Protein AF-A0A1Q8YJ98-F1 (afdb_monomer_lite)

Sequence (57 aa):
MFERPHHQRIAQVLYALDAQLLRDKHCLFGGGTAIALRYGEYRESVDIDFLVSDLPS

Structure (mmCIF, N/CA/C/O backbone):
data_AF-A0A1Q8YJ98-F1
#
_entry.id   AF-A0A1Q8YJ98-F1
#
loop_
_atom_site.group_PDB
_atom_site.id
_atom_site.type_symbol
_atom_site.label_atom_id
_atom_site.label_alt_id
_atom_site.label_comp_id
_atom_site.label_asym_id
_atom_site.label_entity_id
_atom_site.label_seq_id
_atom_site.pdbx_PDB_ins_code
_atom_site.Cartn_x
_atom_site.Cartn_y
_atom_site.Cartn_z
_atom_site.occupancy
_atom_site.B_iso_or_equiv
_atom_site.auth_seq_id
_atom_site.auth_comp_id
_atom_site.auth_asym_id
_atom_site.auth_atom_id
_atom_site.pdbx_PDB_model_num
ATOM 1 N N . MET A 1 1 ? -1.941 2.873 -13.459 1.00 79.00 1 MET A N 1
ATOM 2 C CA . MET A 1 1 ? -1.822 1.402 -13.379 1.00 79.00 1 MET A CA 1
ATOM 3 C C . MET A 1 1 ? -0.346 1.103 -13.211 1.00 79.00 1 MET A C 1
ATOM 5 O O . MET A 1 1 ? 0.425 1.738 -13.915 1.00 79.00 1 MET A O 1
ATOM 9 N N . PHE A 1 2 ? 0.042 0.254 -12.258 1.00 95.69 2 PHE A N 1
ATOM 10 C CA . PHE A 1 2 ? 1.454 -0.089 -12.048 1.00 95.69 2 PHE A CA 1
ATOM 11 C C . PHE A 1 2 ? 1.999 -0.873 -13.247 1.00 95.69 2 PHE A C 1
ATOM 13 O O . PHE A 1 2 ? 1.270 -1.675 -13.834 1.00 95.69 2 PHE A O 1
ATOM 20 N N . GLU A 1 3 ? 3.249 -0.639 -13.620 1.00 96.69 3 GLU A N 1
ATOM 21 C CA . GLU A 1 3 ? 3.934 -1.275 -14.745 1.00 96.69 3 GLU A CA 1
ATOM 22 C C . GLU A 1 3 ? 4.494 -2.642 -14.355 1.00 96.69 3 GLU A C 1
ATOM 24 O O . GLU A 1 3 ? 4.448 -3.586 -15.148 1.00 96.69 3 GLU A O 1
ATOM 29 N N . ARG A 1 4 ? 4.992 -2.788 -13.120 1.00 96.69 4 ARG A N 1
ATOM 30 C CA . ARG A 1 4 ? 5.622 -4.038 -12.683 1.00 96.69 4 ARG A CA 1
ATOM 31 C C . ARG A 1 4 ? 4.556 -5.087 -12.349 1.00 96.69 4 ARG A C 1
ATOM 33 O O . ARG A 1 4 ? 3.684 -4.824 -11.516 1.00 96.69 4 ARG A O 1
ATOM 40 N N . PRO A 1 5 ? 4.654 -6.324 -12.876 1.00 96.94 5 PRO A N 1
ATOM 41 C CA . PRO A 1 5 ? 3.681 -7.381 -12.583 1.00 96.94 5 PRO A CA 1
ATOM 42 C C . PRO A 1 5 ? 3.535 -7.705 -11.090 1.00 96.94 5 PRO A C 1
ATOM 44 O O . PRO A 1 5 ? 2.474 -8.129 -10.632 1.00 96.94 5 PRO A O 1
ATOM 47 N N . HIS A 1 6 ? 4.597 -7.534 -10.300 1.00 96.94 6 HIS A N 1
ATOM 48 C CA . HIS A 1 6 ? 4.521 -7.753 -8.858 1.00 96.94 6 HIS A CA 1
ATOM 49 C C . HIS A 1 6 ? 3.724 -6.646 -8.152 1.00 96.94 6 HIS A C 1
ATOM 51 O O . HIS A 1 6 ? 2.816 -6.943 -7.381 1.00 96.94 6 HIS A O 1
ATOM 57 N N . HIS A 1 7 ? 3.967 -5.382 -8.494 1.00 98.00 7 HIS A N 1
ATOM 58 C CA . HIS A 1 7 ? 3.211 -4.253 -7.955 1.00 98.00 7 HIS A CA 1
ATOM 59 C C . HIS A 1 7 ? 1.741 -4.254 -8.398 1.00 98.00 7 HIS A C 1
ATOM 61 O O . HIS A 1 7 ? 0.870 -3.885 -7.615 1.00 98.00 7 HIS A O 1
ATOM 67 N N . GLN A 1 8 ? 1.427 -4.738 -9.606 1.00 97.81 8 GLN A N 1
ATOM 68 C CA . GLN A 1 8 ? 0.040 -4.974 -10.027 1.00 97.81 8 GLN A CA 1
ATOM 69 C C . GLN A 1 8 ? -0.673 -5.983 -9.115 1.00 97.81 8 GLN A C 1
ATOM 71 O O . GLN A 1 8 ? -1.807 -5.742 -8.705 1.00 97.81 8 GLN A O 1
ATOM 76 N N . ARG A 1 9 ? -0.005 -7.088 -8.756 1.00 97.75 9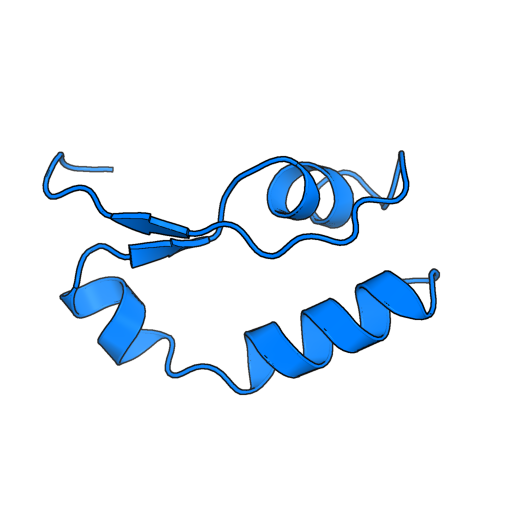 ARG A N 1
ATOM 77 C CA . ARG A 1 9 ? -0.545 -8.084 -7.815 1.00 97.75 9 ARG A CA 1
ATOM 78 C C . ARG A 1 9 ? -0.710 -7.512 -6.410 1.00 97.75 9 ARG A C 1
ATOM 80 O O . ARG A 1 9 ? -1.757 -7.709 -5.804 1.00 97.75 9 ARG A O 1
ATOM 87 N N . ILE A 1 10 ? 0.272 -6.755 -5.918 1.00 98.06 10 ILE A N 1
ATOM 88 C CA . ILE A 1 10 ? 0.156 -6.050 -4.633 1.00 98.06 10 ILE A CA 1
ATOM 89 C C . ILE A 1 10 ? -1.052 -5.113 -4.648 1.00 98.06 10 ILE A C 1
ATOM 91 O O . ILE A 1 10 ? -1.855 -5.137 -3.724 1.00 98.06 10 ILE A O 1
ATOM 95 N N . ALA A 1 11 ? -1.231 -4.334 -5.714 1.00 96.94 11 ALA A N 1
ATOM 96 C CA . ALA A 1 11 ? -2.377 -3.445 -5.846 1.00 96.94 11 ALA A CA 1
ATOM 97 C C . ALA A 1 11 ? -3.704 -4.205 -5.808 1.00 96.94 11 ALA A C 1
ATOM 99 O O . ALA A 1 11 ? -4.621 -3.772 -5.121 1.00 96.94 11 ALA A O 1
ATOM 100 N N . GLN A 1 12 ? -3.803 -5.349 -6.491 1.00 97.88 12 GLN A N 1
ATOM 101 C CA . GLN A 1 12 ? -4.990 -6.209 -6.430 1.00 97.88 12 GLN A CA 1
ATOM 102 C C . GLN A 1 12 ? -5.281 -6.683 -5.003 1.00 97.88 12 GLN A C 1
ATOM 104 O O . GLN A 1 12 ? -6.434 -6.637 -4.583 1.00 97.88 12 GLN A O 1
ATOM 109 N N . VAL A 1 13 ? -4.251 -7.085 -4.249 1.00 97.94 13 VAL A N 1
ATOM 110 C CA . VAL A 1 13 ? -4.402 -7.439 -2.831 1.00 97.94 13 VAL A CA 1
ATOM 111 C C . VAL A 1 13 ? -4.900 -6.236 -2.036 1.00 97.94 13 VAL A C 1
ATOM 113 O O . VAL A 1 13 ? -5.920 -6.350 -1.368 1.00 97.94 13 VAL A O 1
ATOM 116 N N . LEU A 1 14 ? -4.247 -5.076 -2.153 1.00 97.25 14 LEU A N 1
ATOM 117 C CA . LEU A 1 14 ? -4.635 -3.853 -1.442 1.00 97.25 14 LEU A CA 1
ATOM 118 C C . LEU A 1 14 ? -6.072 -3.416 -1.772 1.00 97.25 14 LEU A C 1
ATOM 120 O O . LEU A 1 14 ? -6.793 -2.988 -0.875 1.00 97.25 14 LEU A O 1
ATOM 124 N N . TYR A 1 15 ? -6.512 -3.563 -3.026 1.00 97.00 15 TYR A N 1
ATOM 125 C CA . TYR A 1 15 ? -7.888 -3.274 -3.445 1.00 97.00 15 TYR A CA 1
ATOM 126 C C . TYR A 1 15 ? -8.920 -4.269 -2.903 1.00 97.00 15 TYR A C 1
ATOM 128 O O . TYR A 1 15 ? -10.095 -3.920 -2.813 1.00 97.00 15 TYR A O 1
ATOM 136 N N . ALA A 1 16 ? -8.508 -5.488 -2.556 1.00 98.12 16 ALA A N 1
ATOM 137 C CA . ALA A 1 16 ? -9.384 -6.497 -1.970 1.00 98.12 16 ALA A CA 1
ATOM 138 C C . ALA A 1 16 ? -9.527 -6.366 -0.441 1.00 98.12 16 ALA A C 1
ATOM 140 O O . ALA A 1 16 ? -10.370 -7.043 0.147 1.00 98.12 16 ALA A O 1
ATOM 141 N N . LEU A 1 17 ? -8.714 -5.528 0.212 1.00 97.69 17 LEU A N 1
ATOM 142 C CA . LEU A 1 17 ? -8.776 -5.322 1.658 1.00 97.69 17 LEU A CA 1
ATOM 143 C C . LEU A 1 17 ? -9.941 -4.408 2.059 1.00 97.69 17 LEU A C 1
ATOM 145 O O . LEU A 1 17 ? -10.277 -3.446 1.368 1.00 97.69 17 LEU A O 1
ATOM 149 N N . ASP A 1 18 ? -10.509 -4.665 3.239 1.00 98.19 18 ASP A N 1
ATOM 150 C CA . ASP A 1 18 ? -11.511 -3.789 3.843 1.00 98.19 18 ASP A CA 1
ATOM 151 C C . ASP A 1 18 ? -10.848 -2.521 4.397 1.00 98.19 18 ASP A C 1
ATOM 153 O O . ASP A 1 18 ? -10.324 -2.477 5.514 1.00 98.19 18 ASP A O 1
ATOM 157 N N . ALA A 1 19 ? -10.878 -1.462 3.592 1.00 95.50 19 ALA A N 1
ATOM 158 C CA . ALA A 1 19 ? -10.280 -0.186 3.951 1.00 95.50 19 ALA A CA 1
ATOM 159 C C . ALA A 1 19 ? -10.944 0.473 5.173 1.00 95.50 19 ALA A C 1
ATOM 161 O O . ALA A 1 19 ? -10.286 1.261 5.852 1.00 95.50 19 ALA A O 1
ATOM 162 N N . GLN A 1 20 ? -12.223 0.194 5.454 1.00 96.50 20 GLN A N 1
ATOM 163 C CA . GLN A 1 20 ? -12.898 0.771 6.615 1.00 96.50 20 GLN A CA 1
ATOM 164 C C . GLN A 1 20 ? -12.439 0.080 7.893 1.00 96.50 20 GLN A C 1
ATOM 166 O O . GLN A 1 20 ? -12.005 0.762 8.818 1.00 96.50 20 GLN A O 1
ATOM 171 N N . LEU A 1 21 ? -12.429 -1.254 7.903 1.00 97.06 21 LEU A N 1
ATOM 172 C CA . LEU A 1 21 ? -11.923 -2.028 9.034 1.00 97.06 21 LEU A CA 1
ATOM 173 C C . LEU A 1 21 ? -10.474 -1.655 9.366 1.00 97.06 21 LEU A C 1
ATOM 175 O O . LEU A 1 21 ? -10.137 -1.462 10.532 1.00 97.06 21 LEU A O 1
ATOM 179 N N . LEU A 1 22 ? -9.616 -1.534 8.350 1.00 96.19 22 LEU A N 1
ATOM 180 C CA . LEU A 1 22 ? -8.216 -1.160 8.554 1.00 96.19 22 LEU A CA 1
ATOM 181 C C . LEU A 1 22 ? -8.086 0.231 9.184 1.00 96.19 22 LEU A C 1
ATOM 183 O O . LEU A 1 22 ? -7.329 0.393 10.139 1.00 96.19 22 LEU A O 1
ATOM 187 N N . ARG A 1 23 ? -8.871 1.212 8.723 1.00 93.81 23 ARG A N 1
ATOM 188 C CA . ARG A 1 23 ? -8.909 2.549 9.336 1.00 93.81 23 ARG A CA 1
ATOM 189 C C . ARG A 1 23 ? -9.413 2.515 10.777 1.00 93.81 23 ARG A C 1
ATOM 191 O O . ARG A 1 23 ? -8.767 3.100 11.638 1.00 93.81 23 ARG A O 1
ATOM 198 N N . ASP A 1 24 ? -10.496 1.791 11.053 1.00 95.62 24 ASP A N 1
ATOM 199 C CA . ASP A 1 24 ? -11.092 1.682 12.394 1.00 95.62 24 ASP A CA 1
ATOM 200 C C . ASP A 1 24 ? -10.150 1.005 13.407 1.00 95.62 24 ASP A C 1
ATOM 202 O O . ASP A 1 24 ? -10.277 1.188 14.618 1.00 95.62 24 ASP A O 1
ATOM 206 N N . LYS A 1 25 ? -9.197 0.199 12.921 1.00 95.31 25 LYS A N 1
ATOM 207 C CA . LYS A 1 25 ? -8.138 -0.430 13.725 1.00 95.31 25 LYS A CA 1
ATOM 208 C C . LYS A 1 25 ? -6.826 0.353 13.729 1.00 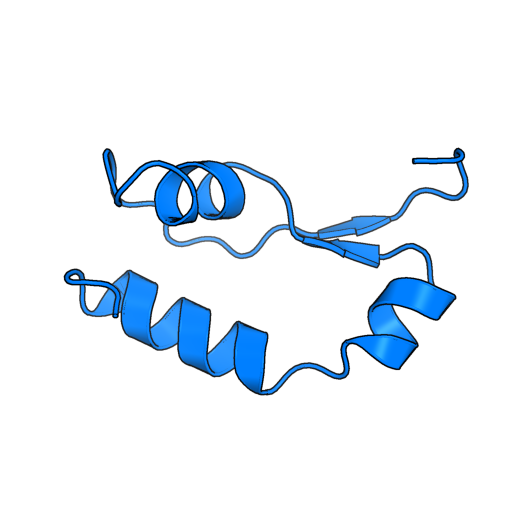95.31 25 LYS A C 1
ATOM 210 O O . LYS A 1 25 ? -5.837 -0.160 14.246 1.00 95.31 25 LYS A O 1
ATOM 215 N N . HIS A 1 26 ? -6.810 1.553 13.150 1.00 94.69 26 HIS A N 1
ATOM 216 C CA . HIS A 1 26 ? -5.614 2.364 12.935 1.00 94.69 26 HIS A CA 1
ATOM 217 C C . HIS A 1 26 ? -4.455 1.573 12.299 1.00 94.69 26 HIS A C 1
ATOM 219 O O . HIS A 1 26 ? -3.294 1.687 12.688 1.00 94.69 26 HIS A O 1
ATOM 225 N N . CYS A 1 27 ? -4.799 0.724 11.329 1.00 96.25 27 CYS A N 1
ATOM 226 C CA . CYS A 1 27 ? -3.892 -0.126 10.573 1.00 96.25 27 CYS A CA 1
ATOM 227 C C . CYS A 1 27 ? -3.592 0.540 9.224 1.00 96.25 27 CYS A C 1
ATOM 229 O O . CYS A 1 27 ? -4.423 0.557 8.313 1.00 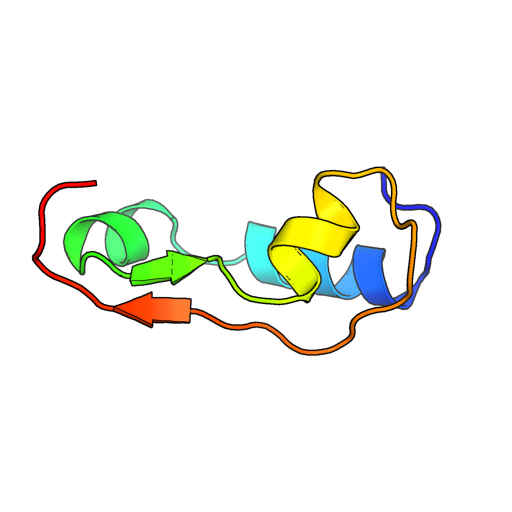96.25 27 CYS A O 1
ATOM 231 N N . LEU A 1 28 ? -2.408 1.134 9.109 1.00 94.81 28 LEU A N 1
ATOM 232 C CA . LEU A 1 28 ? -2.006 1.986 7.995 1.00 94.81 28 LEU A CA 1
ATOM 233 C C . LEU A 1 28 ? -1.044 1.246 7.070 1.00 94.81 28 LEU A C 1
ATOM 235 O O . LEU A 1 28 ? -0.013 0.748 7.515 1.00 94.81 28 LEU A O 1
ATOM 239 N N . PHE A 1 29 ? -1.349 1.213 5.773 1.00 96.94 29 PHE A N 1
ATOM 240 C CA . PHE A 1 29 ? -0.418 0.690 4.774 1.00 96.94 29 PHE A CA 1
ATOM 241 C C . PHE A 1 29 ? 0.838 1.569 4.712 1.00 96.94 29 PHE A C 1
ATOM 243 O O . PHE A 1 29 ? 0.743 2.792 4.573 1.00 96.94 29 PHE A O 1
ATOM 250 N N . GLY A 1 30 ? 2.009 0.947 4.812 1.00 95.50 30 GLY A N 1
ATOM 251 C CA . GLY A 1 30 ? 3.277 1.651 4.942 1.00 95.50 30 GLY A CA 1
ATOM 252 C C . GLY A 1 30 ? 4.458 0.871 4.374 1.00 95.50 30 GLY A C 1
ATOM 253 O O . GLY A 1 30 ? 4.319 0.031 3.486 1.00 95.50 30 GLY A O 1
ATOM 254 N N . GLY A 1 31 ? 5.647 1.200 4.871 1.00 96.69 31 GLY A N 1
ATOM 255 C CA . GLY A 1 31 ? 6.880 0.519 4.488 1.00 96.69 31 GLY A CA 1
ATOM 256 C C . GLY A 1 31 ? 7.372 0.836 3.074 1.00 96.69 31 GLY A C 1
ATOM 257 O O . GLY A 1 31 ? 6.953 1.800 2.423 1.00 96.69 31 GLY A O 1
ATOM 258 N N . GLY A 1 32 ? 8.322 0.024 2.608 1.00 97.81 32 GLY A N 1
ATOM 259 C CA . GLY A 1 32 ? 9.042 0.263 1.354 1.00 97.81 32 GLY A CA 1
ATOM 260 C C . GLY A 1 32 ? 8.139 0.199 0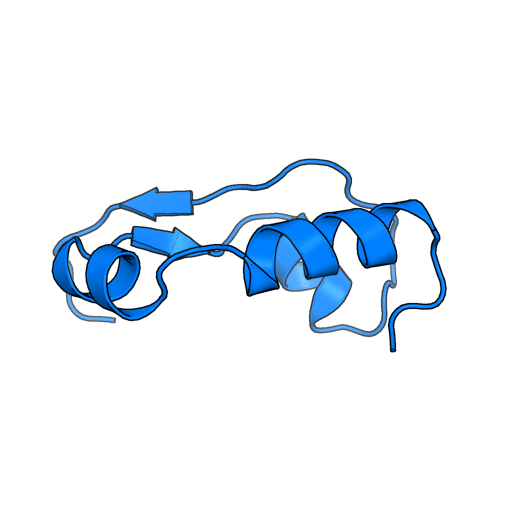.125 1.00 97.81 32 GLY A C 1
ATOM 261 O O . GLY A 1 32 ? 8.331 0.957 -0.825 1.00 97.81 32 GLY A O 1
ATOM 262 N N . THR A 1 33 ? 7.118 -0.653 0.167 1.00 98.00 33 THR A N 1
ATOM 263 C CA . THR A 1 33 ? 6.171 -0.820 -0.935 1.00 98.00 33 THR A CA 1
ATOM 264 C C . THR A 1 33 ? 5.229 0.369 -1.051 1.00 98.00 33 THR A C 1
ATOM 266 O O . THR A 1 33 ? 5.023 0.852 -2.160 1.00 98.00 33 THR A O 1
ATOM 269 N N . ALA A 1 34 ? 4.734 0.933 0.056 1.00 97.50 34 ALA A N 1
ATOM 270 C CA . ALA A 1 34 ? 3.925 2.152 -0.004 1.00 97.50 34 ALA A CA 1
ATOM 271 C C . ALA A 1 34 ? 4.688 3.316 -0.659 1.00 97.50 34 ALA A C 1
ATOM 273 O O . ALA A 1 34 ? 4.140 4.030 -1.501 1.00 97.50 34 ALA A O 1
ATOM 274 N N . ILE A 1 35 ? 5.975 3.470 -0.330 1.00 97.75 35 ILE A N 1
ATOM 275 C CA . ILE A 1 35 ? 6.851 4.484 -0.930 1.00 97.75 35 ILE A CA 1
ATOM 276 C C . ILE A 1 35 ? 7.098 4.161 -2.414 1.00 97.75 35 ILE A C 1
ATOM 278 O O . ILE A 1 35 ? 6.926 5.034 -3.264 1.00 97.75 35 ILE A O 1
ATOM 282 N N . ALA A 1 36 ? 7.436 2.913 -2.753 1.00 97.81 36 ALA A N 1
ATOM 283 C CA . ALA A 1 36 ? 7.661 2.481 -4.136 1.00 97.81 36 ALA A CA 1
ATOM 284 C C . ALA A 1 36 ? 6.447 2.750 -5.037 1.00 97.81 36 ALA A C 1
ATOM 286 O O . ALA A 1 36 ? 6.595 3.365 -6.092 1.00 97.81 36 ALA A O 1
ATOM 287 N N . LEU A 1 37 ? 5.246 2.366 -4.599 1.00 96.88 37 LEU A N 1
ATOM 288 C CA . LEU A 1 37 ? 4.007 2.588 -5.347 1.00 96.88 37 LEU A CA 1
ATOM 289 C C . LEU A 1 37 ? 3.669 4.083 -5.475 1.00 96.88 37 LEU A C 1
ATOM 291 O O . LEU A 1 37 ? 3.192 4.516 -6.523 1.00 96.88 37 LEU A O 1
ATOM 295 N N . ARG A 1 38 ? 3.936 4.891 -4.438 1.00 96.38 38 ARG A N 1
ATOM 296 C CA . ARG A 1 38 ? 3.655 6.337 -4.438 1.00 96.38 38 ARG A CA 1
ATOM 297 C C . ARG A 1 38 ? 4.572 7.135 -5.365 1.00 96.38 38 ARG A C 1
ATOM 299 O O . ARG A 1 38 ? 4.123 8.120 -5.944 1.00 96.38 38 ARG A O 1
ATOM 306 N N . TYR A 1 39 ? 5.833 6.729 -5.504 1.00 96.50 39 TYR A N 1
ATOM 307 C CA . TYR A 1 39 ? 6.853 7.460 -6.267 1.00 96.50 39 TYR A CA 1
ATOM 308 C C . TYR A 1 39 ? 7.224 6.763 -7.582 1.00 96.50 39 TYR A C 1
ATOM 310 O O . TYR A 1 39 ? 8.397 6.675 -7.939 1.00 96.50 39 TYR A O 1
ATOM 318 N N . GLY A 1 40 ? 6.219 6.263 -8.307 1.00 95.62 40 GLY A N 1
ATOM 319 C CA . GLY A 1 40 ? 6.390 5.789 -9.684 1.00 95.62 40 GLY A CA 1
ATOM 320 C C . GLY A 1 40 ? 7.246 4.530 -9.824 1.00 95.62 40 GLY A C 1
ATOM 321 O O . GLY A 1 40 ? 7.977 4.399 -10.796 1.00 95.62 40 GLY A O 1
ATOM 322 N N . GLU A 1 41 ? 7.194 3.620 -8.848 1.00 95.88 41 GLU A N 1
ATOM 323 C CA . GLU A 1 41 ? 7.885 2.323 -8.896 1.00 95.88 41 GLU A CA 1
ATOM 324 C C . GLU A 1 41 ? 9.411 2.436 -9.081 1.00 95.88 41 GLU A C 1
ATOM 326 O O . GLU A 1 41 ? 10.041 1.570 -9.703 1.00 95.88 41 GLU A O 1
ATOM 331 N N . TYR A 1 42 ? 10.007 3.491 -8.501 1.00 95.81 42 TYR A N 1
ATOM 332 C CA . TYR A 1 42 ? 11.442 3.816 -8.587 1.00 95.81 42 TYR A CA 1
ATOM 333 C C . TYR A 1 42 ? 12.368 2.658 -8.188 1.00 95.81 42 TYR A C 1
ATOM 335 O O . TYR A 1 42 ? 13.518 2.591 -8.621 1.00 95.81 42 TYR A O 1
ATOM 343 N N . ARG A 1 43 ? 11.867 1.732 -7.368 1.00 97.12 43 ARG A N 1
ATOM 344 C CA . ARG A 1 43 ? 12.466 0.429 -7.101 1.00 97.12 43 ARG A CA 1
ATOM 345 C C . ARG A 1 43 ? 11.372 -0.626 -7.023 1.00 97.12 43 ARG A C 1
ATOM 347 O O . ARG A 1 43 ? 10.216 -0.304 -6.752 1.00 97.12 43 ARG A O 1
ATOM 354 N N . GLU A 1 44 ? 11.749 -1.884 -7.198 1.00 96.75 44 GLU A N 1
ATOM 355 C CA . GLU A 1 44 ? 10.863 -2.996 -6.867 1.00 96.75 44 GLU A CA 1
ATOM 356 C C . GLU A 1 44 ? 10.838 -3.213 -5.349 1.00 96.75 44 GLU A C 1
ATOM 358 O O . GLU A 1 44 ? 11.876 -3.190 -4.682 1.00 96.75 44 GLU A O 1
ATOM 363 N N . SER A 1 45 ? 9.639 -3.380 -4.802 1.00 97.62 45 SER A N 1
ATOM 364 C CA . SER A 1 45 ? 9.396 -3.727 -3.406 1.00 97.62 45 SER A CA 1
ATOM 365 C C . SER A 1 45 ? 8.257 -4.739 -3.376 1.00 97.62 45 SER A C 1
ATOM 367 O O . SER A 1 45 ? 7.254 -4.566 -4.067 1.00 97.62 45 SER A O 1
ATOM 369 N N . VAL A 1 46 ? 8.439 -5.827 -2.635 1.00 96.12 46 VAL A N 1
ATOM 370 C CA . VAL A 1 46 ? 7.585 -7.021 -2.760 1.00 96.12 46 VAL A CA 1
ATOM 371 C C . VAL A 1 46 ? 6.738 -7.293 -1.520 1.00 96.12 46 VAL A C 1
ATOM 373 O O . VAL A 1 46 ? 5.725 -7.980 -1.611 1.00 96.12 46 VAL A O 1
ATOM 376 N N . ASP A 1 47 ? 7.118 -6.722 -0.378 1.00 97.25 47 ASP A N 1
ATOM 377 C CA . ASP A 1 47 ? 6.411 -6.918 0.886 1.00 97.25 47 ASP A CA 1
ATOM 378 C C . ASP A 1 47 ? 5.161 -6.030 0.986 1.00 97.25 47 ASP A C 1
ATOM 380 O O . ASP A 1 47 ? 5.019 -5.032 0.276 1.00 97.25 47 ASP A O 1
ATOM 384 N N . ILE A 1 48 ? 4.236 -6.376 1.880 1.00 97.88 48 ILE A N 1
ATOM 385 C CA . ILE A 1 48 ? 3.081 -5.541 2.225 1.00 97.88 48 ILE A CA 1
ATOM 386 C C . ILE A 1 48 ? 3.145 -5.281 3.727 1.00 97.88 48 ILE A C 1
ATOM 388 O O . ILE A 1 48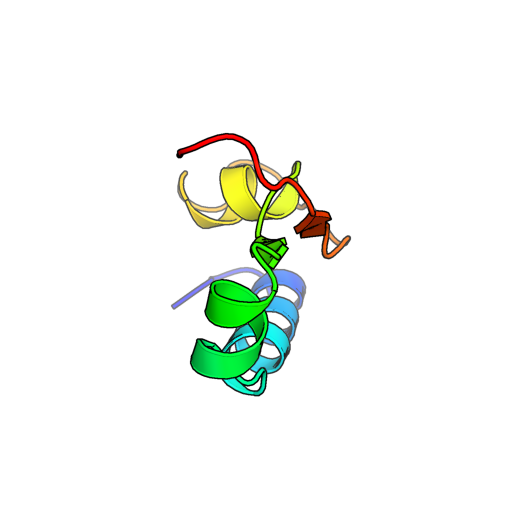 ? 2.805 -6.151 4.527 1.00 97.88 48 ILE A O 1
ATOM 392 N N . ASP A 1 49 ? 3.569 -4.076 4.096 1.00 97.25 49 ASP A N 1
ATOM 393 C CA . ASP A 1 49 ? 3.716 -3.676 5.490 1.00 97.25 49 ASP A CA 1
ATOM 394 C C . ASP A 1 49 ? 2.508 -2.861 5.957 1.00 97.25 49 ASP A C 1
ATOM 396 O O . ASP A 1 49 ? 2.054 -1.935 5.276 1.00 97.25 49 ASP A O 1
ATOM 400 N N . PHE A 1 50 ? 2.035 -3.157 7.165 1.00 96.69 50 PHE A N 1
ATOM 401 C CA . PHE A 1 50 ? 1.065 -2.331 7.873 1.00 96.69 50 PHE A CA 1
ATOM 402 C C . PHE A 1 50 ? 1.631 -1.878 9.215 1.00 96.69 50 PHE A C 1
ATOM 404 O O . PHE A 1 50 ? 2.171 -2.679 9.978 1.00 96.69 50 PHE A O 1
ATOM 411 N N . LEU A 1 51 ? 1.473 -0.592 9.515 1.00 95.19 51 LEU A N 1
ATOM 412 C CA . LEU A 1 51 ? 1.736 -0.018 10.826 1.00 95.19 51 LEU A CA 1
ATOM 413 C C . LEU A 1 51 ? 0.419 0.084 11.590 1.00 95.19 51 LEU A C 1
ATOM 415 O O . LEU A 1 51 ? -0.510 0.739 11.125 1.00 95.19 51 LEU A O 1
ATOM 419 N N . VAL A 1 52 ? 0.353 -0.518 12.775 1.00 95.38 52 VAL A N 1
ATOM 420 C CA . VAL A 1 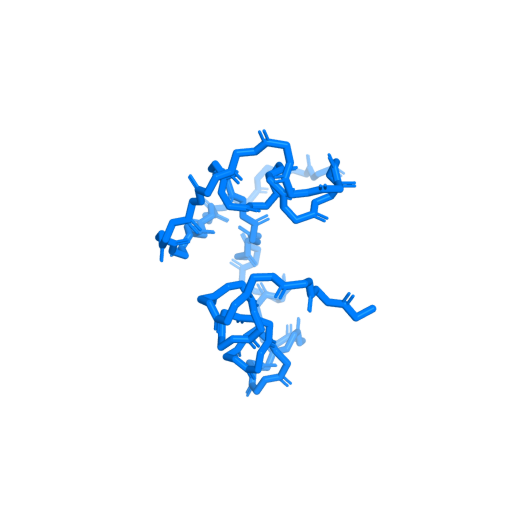52 ? -0.763 -0.319 13.704 1.00 95.38 52 VAL A CA 1
ATOM 421 C C . VAL A 1 52 ? -0.325 0.678 14.765 1.00 95.38 52 VAL A C 1
ATOM 423 O O . VAL A 1 52 ? 0.644 0.427 15.483 1.00 95.38 52 VAL A O 1
ATOM 426 N N . SER A 1 53 ? -1.009 1.814 14.851 1.00 90.25 53 SER A N 1
ATOM 427 C CA . SER A 1 53 ? -0.718 2.836 15.855 1.00 90.25 53 SER A CA 1
ATOM 428 C C . SER A 1 53 ? -1.962 3.647 16.169 1.00 90.25 53 SER A C 1
ATOM 430 O O . SER A 1 53 ? -2.644 4.100 15.266 1.00 90.25 53 SER A O 1
ATOM 432 N N . ASP A 1 54 ? -2.237 3.853 17.448 1.00 84.81 54 ASP A N 1
ATOM 433 C CA . ASP A 1 54 ? -3.299 4.717 17.963 1.00 84.81 54 ASP A CA 1
ATOM 434 C C . ASP A 1 54 ? -2.857 6.182 18.131 1.00 84.81 54 ASP A C 1
ATOM 436 O O . ASP A 1 54 ? -3.637 7.018 18.594 1.00 84.81 54 ASP A O 1
ATOM 440 N N . LEU A 1 55 ? -1.619 6.513 17.742 1.00 80.31 55 LEU A N 1
ATOM 441 C CA . LEU A 1 55 ? -1.173 7.897 17.650 1.00 80.31 55 LEU A CA 1
ATOM 442 C C . LEU A 1 55 ? -1.937 8.596 16.514 1.00 80.31 55 LEU A C 1
ATOM 444 O O . LEU A 1 55 ? -2.064 8.027 15.428 1.00 80.31 55 LEU A O 1
ATOM 448 N N . PRO A 1 56 ? -2.429 9.828 16.729 1.00 64.19 56 PRO A N 1
ATOM 449 C CA . PRO A 1 56 ? -3.106 10.570 15.676 1.00 64.19 56 PRO A CA 1
ATOM 450 C C . PRO A 1 56 ? -2.163 10.787 14.483 1.00 64.19 56 PRO A C 1
ATOM 452 O O . PRO A 1 56 ? -1.028 11.233 14.659 1.00 64.19 56 PRO A O 1
ATOM 455 N N . SER A 1 57 ? -2.650 10.440 13.287 1.00 60.12 57 SER A N 1
ATOM 456 C CA . SER A 1 57 ? -1.969 10.612 11.995 1.00 60.12 57 SER A CA 1
ATOM 457 C C . SER A 1 57 ? -2.048 12.038 11.470 1.00 60.12 57 SER A C 1
ATOM 459 O O . SER A 1 57 ? -3.171 12.592 11.534 1.00 60.12 57 SER A O 1
#

Foldseek 3Di:
DAPDPLLVVVVVVVVPDDPVVCVVQQWAWDDPSVVCVVPRNPDDDRDTDIDGDPPDD

Organism: NCBI:txid1111071

Secondary structure (DSSP, 8-state):
--SSHHHHHHHHHHHHS-HHHHHHTTEEEEHHHHHHHHTTTSS-----EEEE--S--

pLDDT: mean 94.6, std 7.21, range [60.12, 98.19]

InterPro domains:
  IPR014942 Nucleotidyl transferase AbiEii toxin, Type IV TA system [PF08843] (13-53)

Radius of gyration: 11.93 Å; chains: 1; bounding box: 25×19×33 Å